Protein AF-A0A1X9MIL7-F1 (afdb_monomer_lite)

Radius of gyration: 14.28 Å; chains: 1; bounding box: 32×31×47 Å

pLDDT: mean 91.76, std 7.42, range [65.75, 98.38]

Foldseek 3Di:
DQAVLLVLLVVLLCVLCVLVCCVVVVVDNCRVCVQCVVHLCSSLVSLVSSLVSLCSHDDDPSSVVSNVSSVVSNVVSVVVV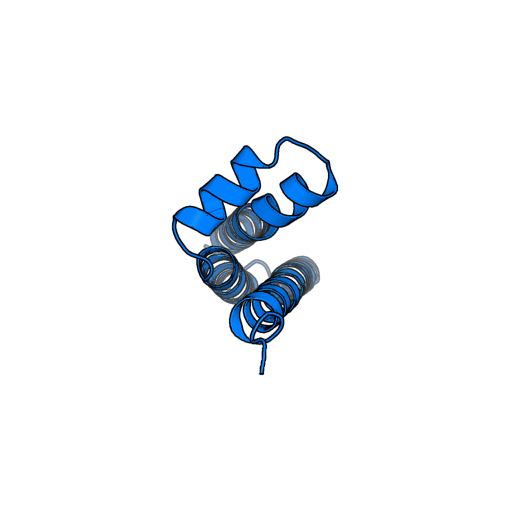CCVVPVPPDD

Structure (mmCIF, N/CA/C/O backbone):
data_AF-A0A1X9MIL7-F1
#
_entry.id   AF-A0A1X9MIL7-F1
#
loop_
_atom_site.group_PDB
_atom_site.id
_atom_site.type_symbol
_atom_site.label_atom_id
_atom_site.label_alt_id
_atom_site.label_comp_id
_atom_site.label_asym_id
_atom_site.label_entity_id
_atom_site.label_seq_id
_atom_site.pdbx_PDB_ins_code
_atom_site.Cartn_x
_atom_site.Cartn_y
_atom_site.Cartn_z
_atom_site.occupancy
_atom_site.B_iso_or_equiv
_atom_site.auth_seq_id
_atom_site.auth_comp_id
_atom_site.auth_asym_id
_atom_site.auth_atom_id
_atom_site.pdbx_PDB_model_num
ATOM 1 N N . MET A 1 1 ? -3.422 3.334 21.916 1.00 80.69 1 MET A N 1
ATOM 2 C CA . MET A 1 1 ? -3.238 2.156 21.034 1.00 80.69 1 MET A CA 1
ATOM 3 C C . MET A 1 1 ? -3.964 2.277 19.696 1.00 80.69 1 ME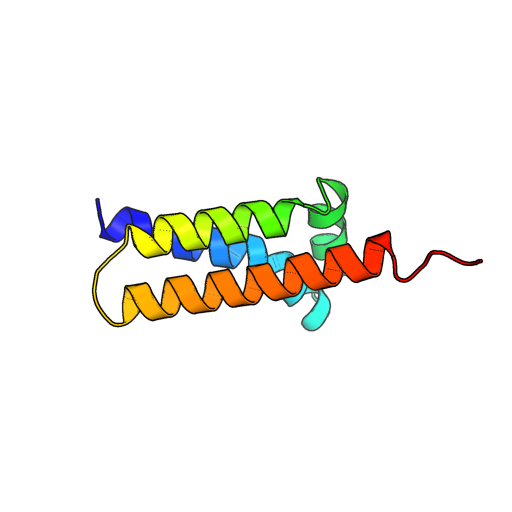T A C 1
ATOM 5 O O . MET A 1 1 ? -3.284 2.416 18.695 1.00 80.69 1 MET A O 1
ATOM 9 N N . ARG A 1 2 ? -5.306 2.330 19.629 1.00 89.81 2 ARG A N 1
ATOM 10 C CA . ARG A 1 2 ? -6.034 2.357 18.332 1.00 89.81 2 ARG A CA 1
ATOM 11 C C . ARG A 1 2 ? -5.634 3.488 17.374 1.00 89.81 2 ARG A C 1
ATOM 13 O O . ARG A 1 2 ? -5.508 3.249 16.182 1.00 89.81 2 ARG A O 1
ATOM 20 N N . LYS A 1 3 ? -5.393 4.698 17.896 1.00 93.69 3 LYS A N 1
ATOM 21 C CA . LYS A 1 3 ? -4.900 5.831 17.089 1.00 93.69 3 LYS A CA 1
ATOM 22 C C . LYS A 1 3 ? -3.538 5.531 16.457 1.00 93.69 3 LYS A C 1
ATOM 24 O O . LYS A 1 3 ? -3.358 5.786 15.277 1.00 93.69 3 LYS A O 1
ATOM 29 N N . VAL A 1 4 ? -2.627 4.926 17.223 1.00 96.44 4 VAL A N 1
ATOM 30 C CA . VAL A 1 4 ? -1.293 4.527 16.746 1.00 96.44 4 VAL A CA 1
ATOM 31 C C . VAL A 1 4 ? -1.413 3.531 15.598 1.00 96.44 4 VAL A C 1
ATOM 33 O O . VAL A 1 4 ? -0.787 3.744 14.573 1.00 96.44 4 VAL A O 1
ATOM 36 N N . TYR A 1 5 ? -2.273 2.512 15.706 1.00 95.75 5 TYR A N 1
ATOM 37 C CA . TYR A 1 5 ? -2.498 1.569 14.602 1.00 95.75 5 TYR A CA 1
ATOM 38 C C . TYR A 1 5 ? -3.088 2.234 13.355 1.00 95.75 5 TYR A C 1
ATOM 40 O O . TYR A 1 5 ? -2.673 1.913 12.248 1.00 95.75 5 TYR A O 1
ATOM 48 N N . SER A 1 6 ? -3.990 3.208 13.505 1.00 95.81 6 SER A N 1
ATOM 49 C CA . SER A 1 6 ? -4.463 3.993 12.358 1.00 95.81 6 SER A CA 1
ATOM 50 C C . SER A 1 6 ? -3.354 4.828 11.715 1.00 95.81 6 SER A C 1
ATOM 52 O O . SER A 1 6 ? -3.257 4.837 10.492 1.00 95.81 6 SER A O 1
ATOM 54 N N . TYR A 1 7 ? -2.496 5.484 12.505 1.00 97.56 7 TYR A N 1
ATOM 55 C CA . TYR A 1 7 ? -1.342 6.212 11.965 1.00 97.56 7 TYR A CA 1
ATOM 56 C C . TYR A 1 7 ? -0.349 5.276 11.280 1.00 97.56 7 TYR A C 1
ATOM 58 O O . TYR A 1 7 ? 0.160 5.599 10.214 1.00 97.56 7 TYR A O 1
ATOM 66 N N . LEU A 1 8 ? -0.119 4.096 11.851 1.00 97.31 8 LEU A N 1
ATOM 67 C CA . LEU A 1 8 ? 0.777 3.101 11.283 1.00 97.31 8 LEU A CA 1
ATOM 68 C C . LEU A 1 8 ? 0.220 2.532 9.970 1.00 97.31 8 LEU A C 1
ATOM 70 O O . LEU A 1 8 ? 0.951 2.405 8.998 1.00 97.31 8 LEU A O 1
ATOM 74 N N . SER A 1 9 ? -1.088 2.276 9.908 1.00 97.56 9 SER A N 1
ATOM 75 C CA . SER A 1 9 ? -1.793 1.886 8.682 1.00 97.56 9 SER A CA 1
ATOM 76 C C . SER A 1 9 ? -1.689 2.950 7.586 1.00 97.56 9 SER A C 1
ATOM 78 O O . SER A 1 9 ? -1.450 2.614 6.429 1.00 97.56 9 SER A O 1
ATOM 80 N N . ALA A 1 10 ? -1.815 4.230 7.948 1.00 97.75 10 ALA A N 1
ATOM 81 C CA . ALA A 1 10 ? -1.633 5.338 7.016 1.00 97.75 10 ALA A CA 1
ATOM 82 C C . ALA A 1 10 ? -0.174 5.463 6.543 1.00 97.75 10 ALA A C 1
ATOM 84 O O . ALA A 1 10 ? 0.068 5.672 5.359 1.00 97.75 10 ALA A O 1
ATOM 85 N N . LEU A 1 11 ? 0.801 5.290 7.442 1.00 98.12 11 LEU A N 1
ATOM 86 C CA . LEU A 1 11 ? 2.221 5.290 7.087 1.00 98.12 11 LEU A CA 1
ATOM 87 C C . LEU A 1 11 ? 2.544 4.162 6.101 1.00 98.12 11 LEU A C 1
ATOM 89 O O . LEU A 1 11 ? 3.177 4.405 5.078 1.00 98.12 11 LEU A O 1
ATOM 93 N N . PHE A 1 12 ? 2.078 2.944 6.378 1.00 98.12 12 PHE A N 1
ATOM 94 C CA . PHE A 1 12 ? 2.279 1.807 5.485 1.00 98.12 12 PHE A CA 1
ATOM 95 C C . PHE A 1 12 ? 1.578 1.978 4.138 1.00 98.12 12 PHE A C 1
ATOM 97 O O . PHE A 1 12 ? 2.152 1.598 3.122 1.00 98.12 12 PHE A O 1
ATOM 104 N N . PHE A 1 13 ? 0.405 2.617 4.108 1.00 98.00 13 PHE A N 1
ATOM 105 C CA . PHE A 1 13 ? -0.231 3.015 2.856 1.00 98.00 13 PHE A CA 1
ATOM 106 C C . PHE A 1 13 ? 0.672 3.948 2.044 1.00 98.00 13 PHE A C 1
ATOM 108 O O . PHE A 1 13 ? 0.908 3.679 0.871 1.00 98.00 13 PHE A O 1
ATOM 115 N N . VAL A 1 14 ? 1.217 5.004 2.660 1.00 96.56 14 VAL A N 1
ATOM 116 C CA . VAL A 1 14 ? 2.116 5.944 1.970 1.00 96.56 14 VAL A CA 1
ATOM 117 C C . VAL A 1 14 ? 3.345 5.216 1.436 1.00 96.56 14 VAL A C 1
ATOM 119 O O . VAL A 1 14 ? 3.673 5.379 0.269 1.00 96.56 14 VAL A O 1
ATOM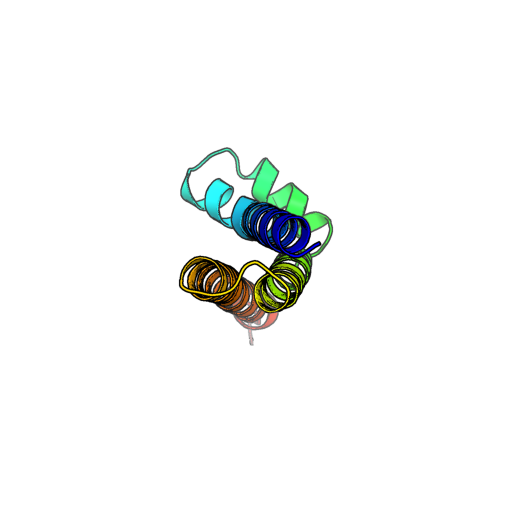 122 N N . LEU A 1 15 ? 3.989 4.369 2.244 1.00 95.44 15 LEU A N 1
ATOM 123 C CA . LEU A 1 15 ? 5.166 3.606 1.817 1.00 95.44 15 LEU A CA 1
ATOM 124 C C . LEU A 1 15 ? 4.859 2.629 0.673 1.00 95.44 15 LEU A C 1
ATOM 126 O O . LEU A 1 15 ? 5.675 2.479 -0.233 1.00 95.44 15 LEU A O 1
ATOM 130 N N . ALA A 1 16 ? 3.693 1.981 0.696 1.00 96.19 16 ALA A N 1
ATOM 131 C CA . ALA A 1 16 ? 3.266 1.075 -0.365 1.00 96.19 16 ALA A CA 1
ATOM 132 C C . ALA A 1 16 ? 2.876 1.823 -1.651 1.00 96.19 16 ALA A C 1
ATOM 134 O O . ALA A 1 16 ? 3.154 1.346 -2.747 1.00 96.19 16 ALA A O 1
ATOM 135 N N . ALA A 1 17 ? 2.238 2.990 -1.527 1.00 95.06 17 ALA A N 1
ATOM 136 C CA . ALA A 1 17 ? 1.751 3.784 -2.652 1.00 95.06 17 ALA A CA 1
ATOM 137 C C . ALA A 1 17 ? 2.850 4.627 -3.317 1.00 95.06 17 ALA A C 1
ATOM 139 O O . ALA A 1 17 ? 2.770 4.880 -4.517 1.00 95.06 17 ALA A O 1
ATOM 140 N N . LEU A 1 18 ? 3.874 5.039 -2.560 1.00 92.75 18 LEU A N 1
ATOM 141 C CA . LEU A 1 18 ? 4.966 5.910 -3.006 1.00 92.75 18 LEU A CA 1
ATOM 142 C C . LEU A 1 18 ? 5.572 5.522 -4.367 1.00 92.75 18 LEU A C 1
ATOM 144 O O . LEU A 1 18 ? 5.626 6.401 -5.224 1.00 92.75 18 LEU A O 1
ATOM 148 N N . PRO A 1 19 ? 6.009 4.268 -4.621 1.00 91.06 19 PRO A N 1
ATOM 149 C CA . PRO A 1 19 ? 6.601 3.913 -5.912 1.00 91.06 19 PRO A CA 1
ATOM 150 C C . PRO A 1 19 ? 5.625 4.116 -7.077 1.00 91.06 19 PRO A C 1
ATOM 152 O O . PRO A 1 19 ? 6.026 4.603 -8.129 1.00 91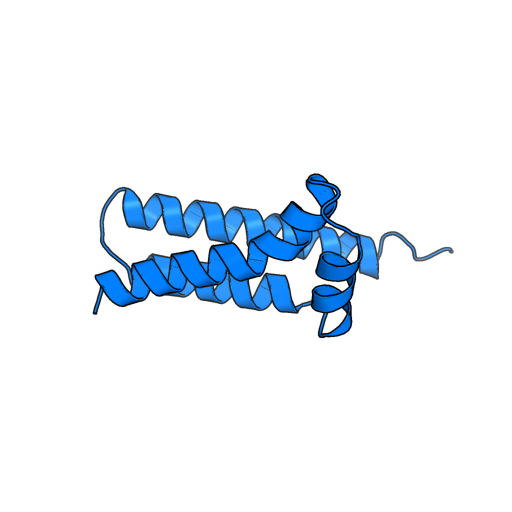.06 19 PRO A O 1
ATOM 155 N N . PHE A 1 20 ? 4.340 3.805 -6.888 1.00 90.25 20 PHE A N 1
ATOM 156 C CA . PHE A 1 20 ? 3.322 3.979 -7.926 1.00 90.25 20 PHE A CA 1
ATOM 157 C C . PHE A 1 20 ? 2.980 5.451 -8.148 1.00 90.25 20 PHE A C 1
ATOM 159 O O . PHE A 1 20 ? 2.820 5.876 -9.286 1.00 90.25 20 PHE A O 1
ATOM 166 N N . MET A 1 21 ? 2.900 6.242 -7.075 1.00 90.31 21 MET A N 1
ATOM 167 C CA . MET A 1 21 ? 2.686 7.686 -7.177 1.00 90.31 21 MET A CA 1
ATOM 168 C C . MET A 1 21 ? 3.862 8.371 -7.868 1.00 90.31 21 MET A C 1
ATOM 170 O O . MET A 1 21 ? 3.643 9.224 -8.719 1.00 90.31 21 MET A O 1
ATOM 174 N N . ALA A 1 22 ? 5.094 7.976 -7.540 1.00 87.75 22 ALA A N 1
ATOM 175 C CA . ALA A 1 22 ? 6.288 8.516 -8.172 1.00 87.75 22 ALA A CA 1
ATOM 176 C C . ALA A 1 22 ? 6.340 8.192 -9.670 1.00 87.75 22 ALA A C 1
ATOM 178 O O . ALA A 1 22 ? 6.652 9.078 -10.460 1.00 87.75 22 ALA A O 1
ATOM 179 N N . ALA A 1 23 ? 5.974 6.962 -10.047 1.00 85.06 23 ALA A N 1
ATOM 180 C CA . ALA A 1 23 ? 5.874 6.555 -11.446 1.00 85.06 23 ALA A CA 1
ATOM 181 C C . ALA A 1 23 ? 4.762 7.304 -12.202 1.00 85.06 23 ALA A C 1
ATOM 183 O O . ALA A 1 23 ? 4.936 7.641 -13.363 1.00 85.06 23 ALA A O 1
ATOM 184 N N . LEU A 1 24 ? 3.618 7.579 -11.562 1.00 86.12 24 LEU A N 1
ATOM 185 C CA . LEU A 1 24 ? 2.488 8.253 -12.213 1.00 86.12 24 LEU A CA 1
ATOM 186 C C . LEU A 1 24 ? 2.676 9.773 -12.335 1.00 86.12 24 LEU A C 1
ATOM 188 O O . LEU A 1 24 ? 2.120 10.394 -13.234 1.00 86.12 24 LEU A O 1
ATOM 192 N N . ALA A 1 25 ? 3.390 10.378 -11.388 1.00 84.88 25 ALA A N 1
ATOM 193 C CA . ALA A 1 25 ? 3.579 11.822 -11.311 1.00 84.88 25 ALA A CA 1
ATOM 194 C C . ALA A 1 25 ? 4.878 12.305 -11.982 1.00 84.88 25 ALA A C 1
ATOM 196 O O . ALA A 1 25 ? 5.223 13.478 -11.840 1.00 84.88 25 ALA A O 1
ATOM 197 N N . ASP A 1 26 ? 5.606 11.414 -12.666 1.00 78.94 26 ASP A N 1
ATOM 198 C CA . ASP A 1 26 ? 6.912 11.676 -13.284 1.00 78.94 26 ASP A CA 1
ATOM 199 C C . ASP A 1 26 ? 7.935 12.288 -12.305 1.00 78.94 26 ASP A C 1
ATOM 201 O O . ASP A 1 26 ? 8.800 13.084 -12.674 1.00 78.94 26 ASP A O 1
ATOM 205 N N . TRP A 1 27 ? 7.876 11.910 -11.020 1.00 73.69 27 TRP A N 1
ATOM 206 C CA . TRP A 1 27 ? 8.742 12.443 -9.951 1.00 73.69 27 TRP A CA 1
ATOM 207 C C . TRP A 1 27 ? 10.178 11.895 -9.988 1.00 73.69 27 TRP A C 1
ATOM 209 O O . TRP A 1 27 ? 10.871 11.917 -8.972 1.00 73.69 27 TRP A O 1
ATOM 219 N N . SER A 1 28 ? 10.639 11.471 -11.168 1.00 68.50 28 SER A N 1
ATOM 220 C CA . SER A 1 28 ? 11.813 10.639 -11.444 1.00 68.50 28 SER A CA 1
ATOM 221 C C . SER A 1 28 ? 11.585 9.145 -11.207 1.00 68.50 28 SER A C 1
ATOM 223 O O . SER A 1 28 ? 11.222 8.709 -10.109 1.00 68.50 28 SER A O 1
ATOM 225 N N . ASP A 1 29 ? 11.944 8.348 -12.219 1.00 78.12 29 ASP A N 1
ATOM 226 C CA . ASP A 1 29 ? 12.035 6.884 -12.150 1.00 78.12 29 ASP A CA 1
ATOM 227 C C . ASP A 1 29 ? 12.922 6.407 -10.994 1.00 78.12 29 ASP A C 1
ATOM 229 O O . ASP A 1 29 ? 12.794 5.274 -10.541 1.00 78.12 29 ASP A O 1
ATOM 233 N N . ALA A 1 30 ? 13.801 7.267 -10.468 1.00 83.94 30 ALA A N 1
ATOM 234 C CA . ALA A 1 30 ? 14.699 6.940 -9.371 1.00 83.94 30 ALA A CA 1
ATOM 235 C C . ALA A 1 30 ? 13.965 6.454 -8.113 1.00 83.94 30 ALA A C 1
ATOM 237 O O . ALA A 1 30 ? 14.449 5.528 -7.469 1.00 83.94 30 ALA A O 1
ATOM 238 N N . ILE A 1 31 ? 12.807 7.025 -7.754 1.00 83.44 31 ILE A N 1
ATOM 239 C CA . ILE A 1 31 ? 12.067 6.607 -6.547 1.00 83.44 31 ILE A CA 1
ATOM 240 C C . ILE A 1 31 ? 11.438 5.229 -6.761 1.00 83.44 31 ILE A C 1
ATOM 242 O O . ILE A 1 31 ? 11.549 4.353 -5.900 1.00 83.44 31 ILE A O 1
AT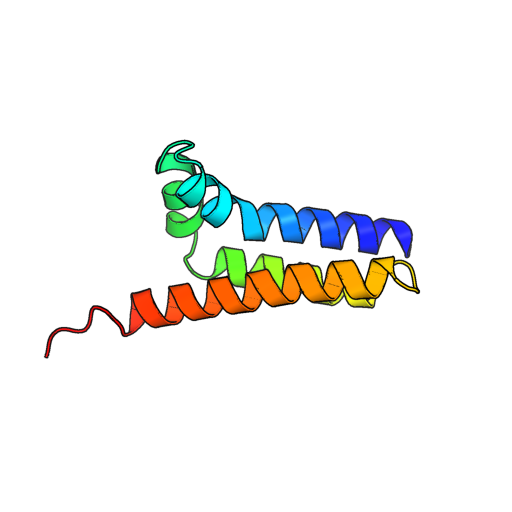OM 246 N N . PHE A 1 32 ? 10.807 5.024 -7.918 1.00 82.56 32 PHE A N 1
ATOM 247 C CA . PHE A 1 32 ? 10.236 3.734 -8.289 1.00 82.56 32 PHE A CA 1
ATOM 248 C C . PHE A 1 32 ? 11.326 2.654 -8.347 1.00 82.56 32 PHE A C 1
ATOM 250 O O . PHE A 1 32 ? 11.230 1.638 -7.658 1.00 82.56 32 PHE A O 1
ATOM 257 N N . LEU A 1 33 ? 12.409 2.912 -9.086 1.00 84.00 33 LEU A N 1
ATOM 258 C CA . LEU A 1 33 ? 13.545 2.003 -9.219 1.00 84.00 33 LEU A CA 1
ATOM 259 C C . LEU A 1 33 ? 14.210 1.727 -7.873 1.00 84.00 33 LEU A C 1
ATOM 261 O O . LEU A 1 33 ? 14.548 0.582 -7.602 1.00 84.00 33 LEU A O 1
ATOM 265 N N . PHE A 1 34 ? 14.381 2.727 -7.008 1.00 88.12 34 PHE A N 1
ATOM 266 C CA . PHE A 1 34 ? 14.967 2.527 -5.684 1.00 88.12 34 PHE A CA 1
ATOM 267 C C . PHE A 1 34 ? 14.164 1.517 -4.858 1.00 88.12 34 PHE A C 1
ATOM 269 O O . PHE A 1 34 ? 14.731 0.560 -4.334 1.00 88.12 34 PHE A O 1
ATOM 276 N N . VAL A 1 35 ? 12.841 1.687 -4.780 1.00 85.69 35 VAL A N 1
ATOM 277 C CA . VAL A 1 35 ? 11.972 0.792 -4.003 1.00 85.69 35 VAL A CA 1
ATOM 278 C C . VAL A 1 35 ? 11.952 -0.617 -4.599 1.00 85.69 35 VAL A C 1
ATOM 280 O O . VAL A 1 35 ? 12.097 -1.599 -3.869 1.00 85.69 35 VAL A O 1
ATOM 283 N N . ILE A 1 36 ? 11.808 -0.729 -5.921 1.00 85.12 36 ILE A N 1
ATOM 284 C CA . ILE A 1 36 ? 11.703 -2.023 -6.605 1.00 85.12 36 ILE A CA 1
ATOM 285 C C . ILE A 1 36 ? 13.042 -2.778 -6.614 1.00 85.12 36 ILE A C 1
ATOM 287 O O . ILE A 1 36 ? 13.037 -4.003 -6.496 1.00 85.12 36 ILE A O 1
ATOM 291 N N . ASN A 1 37 ? 14.181 -2.074 -6.657 1.00 89.19 37 ASN A N 1
ATOM 292 C CA . ASN A 1 37 ? 15.512 -2.683 -6.538 1.00 89.19 37 ASN A CA 1
ATOM 293 C C . ASN A 1 37 ? 15.784 -3.269 -5.146 1.00 89.19 37 ASN A C 1
ATOM 295 O O . ASN A 1 37 ? 16.555 -4.218 -5.041 1.00 89.19 37 ASN A O 1
ATOM 299 N N . ILE A 1 38 ? 15.163 -2.742 -4.081 1.00 90.62 38 ILE A N 1
ATOM 300 C CA . ILE A 1 38 ? 15.232 -3.383 -2.757 1.00 90.62 38 ILE A CA 1
ATOM 301 C C . ILE A 1 38 ? 14.489 -4.720 -2.806 1.00 90.62 38 ILE A C 1
ATOM 303 O O . ILE A 1 38 ? 15.030 -5.753 -2.417 1.00 90.62 38 ILE A O 1
ATOM 307 N N . SER A 1 39 ? 13.232 -4.697 -3.252 1.00 91.31 39 SER A N 1
ATOM 308 C CA . SER A 1 39 ? 12.453 -5.896 -3.547 1.00 91.31 39 SER A CA 1
ATOM 309 C C . SER A 1 39 ? 11.157 -5.529 -4.258 1.00 91.31 39 SER A C 1
ATOM 311 O O . SER A 1 39 ? 10.391 -4.685 -3.788 1.00 91.31 39 SER A O 1
ATOM 313 N N . LEU A 1 40 ? 10.840 -6.271 -5.318 1.00 90.31 40 LEU A N 1
ATOM 314 C CA . LEU A 1 40 ? 9.548 -6.203 -6.003 1.00 90.31 40 LEU A CA 1
ATOM 315 C C . LEU A 1 40 ? 8.361 -6.492 -5.055 1.00 90.31 40 LEU A C 1
ATOM 317 O O . LEU A 1 40 ? 7.254 -6.007 -5.274 1.00 90.31 40 LEU A O 1
ATOM 321 N N . TYR A 1 41 ? 8.583 -7.247 -3.974 1.00 94.62 41 TYR A N 1
ATOM 322 C CA . TYR A 1 41 ? 7.554 -7.610 -2.992 1.00 94.62 41 TYR A CA 1
ATOM 323 C C . TYR A 1 41 ? 7.392 -6.584 -1.859 1.00 94.62 41 TYR A C 1
ATOM 325 O O . TYR A 1 41 ? 6.500 -6.729 -1.021 1.00 94.62 41 TYR A O 1
ATOM 333 N N . LEU A 1 42 ? 8.236 -5.550 -1.800 1.00 95.00 42 LEU A N 1
ATOM 334 C CA . LEU A 1 42 ? 8.219 -4.579 -0.705 1.00 95.00 42 LEU A CA 1
ATOM 335 C C . LEU A 1 42 ? 6.898 -3.782 -0.624 1.00 95.00 42 LEU A C 1
ATOM 337 O O . LEU A 1 42 ? 6.338 -3.696 0.474 1.00 95.00 42 LEU A O 1
ATOM 341 N N . PRO A 1 43 ? 6.322 -3.284 -1.742 1.00 95.06 43 PRO A N 1
ATOM 342 C CA . PRO A 1 43 ? 5.019 -2.615 -1.713 1.00 95.06 43 PRO A CA 1
ATOM 343 C C . PRO A 1 43 ? 3.889 -3.534 -1.227 1.00 95.06 43 PRO A C 1
ATOM 345 O O . PRO A 1 43 ? 3.012 -3.094 -0.485 1.00 95.06 43 PRO A O 1
ATOM 348 N N . VAL A 1 44 ? 3.945 -4.831 -1.563 1.00 96.81 44 VAL A N 1
ATOM 349 C CA . VAL A 1 44 ? 2.986 -5.845 -1.085 1.00 96.81 44 VAL A CA 1
ATOM 350 C C . VAL A 1 44 ? 3.070 -6.007 0.427 1.00 96.81 44 VAL A C 1
ATOM 352 O O . VAL A 1 44 ? 2.039 -5.997 1.099 1.00 96.81 44 VAL A O 1
ATOM 355 N N . LEU A 1 45 ? 4.282 -6.133 0.975 1.00 97.38 45 LEU A N 1
ATOM 356 C CA . LEU A 1 45 ? 4.482 -6.274 2.416 1.00 97.38 45 LEU A CA 1
ATOM 357 C C . LEU A 1 45 ? 3.935 -5.058 3.171 1.00 97.38 45 LEU A C 1
ATOM 359 O O . LEU A 1 45 ? 3.209 -5.218 4.153 1.00 97.38 45 LEU A O 1
ATOM 363 N N . PHE A 1 46 ? 4.240 -3.847 2.700 1.00 97.69 46 PHE A N 1
ATOM 364 C CA . PHE A 1 46 ? 3.720 -2.625 3.307 1.00 97.69 46 PHE A CA 1
ATOM 365 C C . PHE A 1 46 ? 2.199 -2.534 3.198 1.00 97.69 46 PHE A C 1
ATOM 367 O O . PHE A 1 46 ? 1.548 -2.279 4.207 1.00 97.69 46 PHE A O 1
ATOM 374 N N . ALA A 1 47 ? 1.609 -2.833 2.040 1.00 97.69 47 ALA A N 1
ATOM 375 C CA . ALA A 1 47 ? 0.158 -2.818 1.885 1.00 97.69 47 ALA A CA 1
ATOM 376 C C . ALA A 1 47 ? -0.534 -3.851 2.799 1.00 97.69 47 ALA A C 1
ATOM 378 O O . ALA A 1 47 ? -1.529 -3.529 3.449 1.00 97.69 47 ALA A O 1
ATOM 379 N N . LEU A 1 48 ? 0.021 -5.063 2.935 1.00 98.19 48 LEU A N 1
ATOM 380 C CA . LEU A 1 48 ? -0.476 -6.089 3.864 1.00 98.19 48 LEU A CA 1
ATOM 381 C C . LEU A 1 48 ? -0.429 -5.615 5.319 1.00 98.19 48 LEU A C 1
ATOM 383 O O . LEU A 1 48 ? -1.431 -5.711 6.032 1.00 98.19 48 LEU A O 1
ATOM 387 N N . LEU A 1 49 ? 0.706 -5.068 5.764 1.00 98.19 49 LEU A N 1
ATOM 388 C CA . LEU A 1 49 ? 0.830 -4.498 7.107 1.00 98.19 49 LEU A CA 1
ATOM 389 C C . LEU A 1 49 ? -0.158 -3.346 7.308 1.00 98.19 49 LEU A C 1
ATOM 391 O O . LEU A 1 49 ? -0.810 -3.262 8.349 1.00 98.19 49 LEU A O 1
ATOM 395 N N . GLY A 1 50 ? -0.335 -2.498 6.297 1.00 97.94 50 GLY A N 1
ATOM 396 C CA . GLY A 1 50 ? -1.301 -1.412 6.307 1.00 97.94 50 GLY A CA 1
ATOM 397 C C . GLY A 1 50 ? -2.742 -1.894 6.481 1.00 97.94 50 GLY A C 1
ATOM 398 O O . GLY A 1 50 ? -3.471 -1.329 7.302 1.00 97.94 50 GLY A O 1
ATOM 399 N N . VAL A 1 51 ? -3.136 -2.982 5.809 1.00 97.94 51 VAL A N 1
ATOM 400 C CA . VAL A 1 51 ? -4.433 -3.651 6.018 1.00 97.94 51 VAL A CA 1
ATOM 401 C C . VAL A 1 51 ? -4.550 -4.170 7.456 1.00 97.94 51 VAL A C 1
ATOM 403 O O . VAL A 1 51 ? -5.534 -3.866 8.135 1.00 97.94 51 VAL A O 1
ATOM 406 N N . VAL A 1 52 ? -3.546 -4.901 7.956 1.00 97.94 52 VAL A N 1
ATOM 407 C CA . VAL A 1 52 ? -3.543 -5.471 9.318 1.00 97.94 52 VAL A CA 1
ATOM 408 C C . VAL A 1 52 ? -3.690 -4.376 10.378 1.00 97.94 52 VAL A C 1
ATOM 410 O O . VAL A 1 52 ? -4.568 -4.453 11.241 1.00 97.94 52 VAL A O 1
ATOM 413 N N . PHE A 1 53 ? -2.896 -3.308 10.295 1.00 97.00 53 PHE A N 1
ATOM 414 C CA . PHE A 1 53 ? -3.004 -2.184 11.224 1.00 97.00 53 PHE A CA 1
ATOM 415 C C . PHE A 1 53 ? -4.305 -1.395 11.042 1.00 97.00 53 PHE A C 1
ATOM 417 O O . PHE A 1 53 ? -4.867 -0.916 12.028 1.00 97.00 53 PHE A O 1
ATOM 424 N N . GLY A 1 54 ? -4.844 -1.333 9.821 1.00 95.81 54 GLY A N 1
ATOM 425 C CA . GLY A 1 54 ? -6.168 -0.778 9.540 1.00 95.81 54 GLY A CA 1
ATOM 426 C C . GLY A 1 54 ? -7.263 -1.526 10.304 1.00 95.81 54 GLY A C 1
ATOM 427 O O . GLY A 1 54 ? -8.096 -0.904 10.968 1.00 95.81 54 GLY A O 1
ATOM 428 N N . PHE A 1 55 ? -7.210 -2.864 10.325 1.00 95.62 55 PHE A N 1
ATOM 429 C CA . PHE A 1 55 ? -8.129 -3.691 11.112 1.00 95.62 55 PHE A CA 1
ATOM 430 C C . PHE A 1 55 ? -8.026 -3.457 12.624 1.00 95.62 55 PHE A C 1
ATOM 432 O O . PHE A 1 55 ? -9.054 -3.551 13.299 1.00 95.62 55 PHE A O 1
ATOM 439 N N . LEU A 1 56 ? -6.841 -3.136 13.148 1.00 94.94 56 LEU A N 1
ATOM 440 C CA . LEU A 1 56 ? -6.596 -2.864 14.573 1.00 94.94 56 LEU A CA 1
ATOM 441 C C . LEU A 1 56 ? -6.833 -1.390 14.972 1.00 94.94 56 LEU A C 1
ATOM 443 O O . LEU A 1 56 ? -6.816 -1.049 16.161 1.00 94.94 56 LEU A O 1
ATOM 447 N N . GLY A 1 57 ? -7.054 -0.516 13.988 1.00 92.31 57 GLY A N 1
ATOM 448 C CA . GLY A 1 57 ? -7.173 0.931 14.137 1.00 92.31 57 GLY A CA 1
ATOM 449 C C . GLY A 1 57 ? -8.472 1.445 14.768 1.00 92.31 57 GLY A C 1
ATOM 450 O O . GLY A 1 57 ? -9.256 0.735 15.406 1.00 92.31 57 GLY A O 1
ATOM 451 N N . ILE A 1 58 ? -8.692 2.751 14.616 1.00 93.56 58 ILE A N 1
ATOM 452 C CA . ILE A 1 58 ? -9.888 3.468 15.074 1.00 93.56 58 ILE A CA 1
ATOM 453 C C . ILE A 1 58 ? -11.130 2.921 14.359 1.00 93.56 58 ILE A C 1
ATOM 455 O O . ILE A 1 58 ? -11.183 2.910 13.137 1.00 93.56 58 ILE A O 1
ATOM 459 N N . LYS A 1 59 ? -12.154 2.506 15.116 1.00 91.31 59 LYS A N 1
ATOM 460 C CA . LYS A 1 59 ? -13.417 1.973 14.572 1.00 91.31 59 LYS A CA 1
ATOM 461 C C . LYS A 1 59 ? -14.196 3.015 13.747 1.00 91.31 59 LYS A C 1
ATOM 463 O O . LYS A 1 59 ? -13.993 4.215 13.893 1.00 91.31 59 LYS A O 1
ATOM 468 N N . GLY A 1 60 ? -15.147 2.533 12.946 1.00 93.19 60 GLY A N 1
ATOM 469 C CA . GLY A 1 60 ? -16.020 3.360 12.109 1.00 93.19 60 GLY A CA 1
ATOM 470 C C . GLY A 1 60 ? -15.444 3.585 10.714 1.00 93.19 60 GLY A C 1
ATOM 471 O O . GLY A 1 60 ? -14.657 2.773 10.223 1.00 93.19 60 GLY A O 1
ATOM 472 N N . ASN A 1 61 ? -15.826 4.698 10.093 1.00 94.62 61 ASN A N 1
ATOM 473 C CA . ASN A 1 61 ? -15.511 4.988 8.691 1.00 94.62 61 ASN A CA 1
ATOM 474 C C . ASN A 1 61 ? -14.002 5.071 8.424 1.00 94.62 61 ASN A C 1
ATOM 476 O O . ASN A 1 61 ? -13.546 4.622 7.378 1.00 94.62 61 ASN A O 1
ATOM 480 N N . VAL A 1 62 ? -13.217 5.563 9.390 1.00 93.44 62 VAL A N 1
ATOM 481 C CA . VAL A 1 62 ? -11.752 5.662 9.262 1.00 93.44 62 VAL A CA 1
ATOM 482 C C . VAL A 1 62 ? -11.108 4.284 9.083 1.00 93.44 62 VAL A C 1
ATOM 484 O O . VAL A 1 62 ? -10.259 4.123 8.212 1.00 93.44 62 VAL A O 1
ATOM 487 N N . ARG A 1 63 ? -11.533 3.268 9.848 1.00 95.56 63 ARG A N 1
ATOM 488 C CA . ARG A 1 63 ? -11.045 1.887 9.683 1.00 95.56 63 ARG A CA 1
ATOM 489 C C . ARG A 1 63 ? -11.369 1.339 8.306 1.00 95.56 63 ARG A C 1
ATOM 491 O O . ARG A 1 63 ? -10.494 0.761 7.676 1.00 95.56 63 ARG A O 1
ATOM 498 N N . ILE A 1 64 ? -12.609 1.516 7.856 1.00 97.00 64 ILE A N 1
ATOM 499 C CA . ILE A 1 64 ? -13.043 1.009 6.550 1.00 97.00 64 ILE A CA 1
ATOM 500 C C . ILE A 1 64 ? -12.228 1.680 5.442 1.00 97.00 64 ILE A C 1
ATOM 502 O O . ILE A 1 64 ? -11.672 0.982 4.604 1.00 97.00 64 ILE A O 1
ATOM 506 N N . GLY A 1 65 ? -12.072 3.006 5.494 1.00 97.56 65 GLY A N 1
ATOM 507 C CA . GLY A 1 65 ? -11.256 3.751 4.536 1.00 97.56 65 GLY A CA 1
ATOM 508 C C . GLY A 1 65 ? -9.808 3.267 4.500 1.00 97.56 65 GLY A C 1
ATOM 509 O O . GLY A 1 65 ? -9.315 2.927 3.432 1.00 97.56 65 GLY A O 1
ATOM 510 N N . LEU A 1 66 ? -9.151 3.152 5.659 1.00 97.19 66 LEU A N 1
ATOM 511 C CA . LEU A 1 66 ? -7.764 2.679 5.754 1.00 97.19 66 LEU A CA 1
ATOM 512 C C . LEU A 1 66 ? -7.581 1.246 5.236 1.00 97.19 66 LEU A C 1
ATOM 514 O O . LEU A 1 66 ? -6.587 0.963 4.569 1.00 97.19 66 LEU A O 1
ATOM 518 N N . ILE A 1 67 ? -8.524 0.344 5.523 1.00 97.94 67 ILE A N 1
ATOM 519 C CA . ILE A 1 67 ? -8.485 -1.027 5.000 1.00 97.94 67 ILE A CA 1
ATOM 520 C C . ILE A 1 67 ? -8.642 -1.009 3.482 1.00 97.94 67 ILE A C 1
ATOM 522 O O . ILE A 1 67 ? -7.843 -1.635 2.795 1.00 97.94 67 ILE A O 1
ATOM 526 N N . LEU A 1 68 ? -9.633 -0.279 2.960 1.00 98.19 68 LEU A N 1
ATOM 527 C CA . LEU A 1 68 ? -9.912 -0.229 1.527 1.00 98.19 68 LEU A CA 1
ATOM 528 C C . LEU A 1 68 ? -8.739 0.350 0.738 1.00 98.19 68 LEU A C 1
ATOM 530 O O . LEU A 1 68 ? -8.326 -0.262 -0.238 1.00 98.19 68 LEU A O 1
ATOM 534 N N . ILE A 1 69 ? -8.155 1.473 1.166 1.00 97.81 69 ILE A N 1
ATOM 535 C CA . ILE A 1 69 ? -7.031 2.078 0.433 1.00 97.81 69 ILE A CA 1
ATOM 536 C C . ILE A 1 69 ? -5.790 1.179 0.442 1.00 97.81 69 ILE A C 1
ATOM 538 O O . ILE A 1 69 ? -5.144 1.027 -0.592 1.00 97.81 69 ILE A O 1
ATOM 542 N N . ASN A 1 70 ? -5.478 0.531 1.572 1.00 98.31 70 ASN A N 1
ATOM 543 C CA . ASN A 1 70 ? -4.353 -0.402 1.641 1.00 98.31 70 ASN A CA 1
ATOM 544 C C . ASN A 1 70 ? -4.621 -1.654 0.803 1.00 98.31 70 ASN A C 1
ATOM 546 O O . ASN A 1 70 ? -3.726 -2.135 0.114 1.00 98.31 70 ASN A O 1
ATOM 550 N N . PHE A 1 71 ? -5.855 -2.155 0.813 1.00 98.38 71 PHE A N 1
ATOM 551 C CA . PHE A 1 71 ? -6.253 -3.290 -0.008 1.00 98.38 71 PHE A CA 1
ATOM 552 C C . PHE A 1 71 ? -6.182 -2.965 -1.507 1.00 98.38 71 PHE A C 1
ATOM 554 O O . PHE A 1 71 ? -5.673 -3.769 -2.280 1.00 98.38 71 PHE A O 1
ATOM 561 N N . SER A 1 72 ? -6.591 -1.766 -1.925 1.00 98.06 72 SER A N 1
ATOM 562 C CA . SER A 1 72 ? -6.448 -1.323 -3.315 1.00 98.06 72 SER A CA 1
ATOM 563 C C . SER A 1 72 ? -4.983 -1.287 -3.756 1.00 98.06 72 SER A C 1
ATOM 565 O O . SER A 1 72 ? -4.651 -1.818 -4.814 1.00 98.06 72 SER A O 1
ATOM 567 N N . VAL A 1 73 ? -4.086 -0.727 -2.935 1.00 97.19 73 VAL A N 1
ATOM 568 C CA . VAL A 1 73 ? -2.641 -0.712 -3.238 1.00 97.19 73 VAL A CA 1
ATOM 569 C C . VAL A 1 73 ? -2.061 -2.124 -3.255 1.00 97.19 73 VAL A C 1
ATOM 571 O O . VAL A 1 73 ? -1.219 -2.427 -4.100 1.00 97.19 73 VAL A O 1
ATOM 574 N N . LEU A 1 74 ? -2.536 -3.014 -2.380 1.00 98.06 74 LEU A N 1
ATOM 575 C CA . LEU A 1 74 ? -2.162 -4.425 -2.396 1.00 98.06 74 LEU A CA 1
ATOM 576 C C . LEU A 1 74 ? -2.541 -5.085 -3.728 1.00 98.06 74 LEU A C 1
ATOM 578 O O . LEU A 1 74 ? -1.697 -5.736 -4.339 1.00 98.06 74 LEU A O 1
ATOM 582 N N . CYS A 1 75 ? -3.772 -4.884 -4.206 1.00 97.94 75 CYS A N 1
ATOM 583 C CA . CYS A 1 75 ? -4.224 -5.410 -5.494 1.00 97.94 75 CYS A CA 1
ATOM 584 C C . CYS A 1 75 ? -3.375 -4.884 -6.657 1.00 97.94 75 CYS A C 1
ATOM 586 O O . CYS A 1 75 ? -2.936 -5.675 -7.489 1.00 97.94 75 CYS A O 1
ATOM 588 N N . VAL A 1 76 ? -3.096 -3.576 -6.688 1.00 95.50 76 VAL A N 1
ATOM 589 C CA . VAL A 1 76 ? -2.219 -2.970 -7.704 1.00 95.50 76 VAL A CA 1
ATOM 590 C C . VAL A 1 76 ? -0.818 -3.580 -7.647 1.00 95.50 76 VAL A C 1
ATOM 592 O O . VAL A 1 76 ? -0.279 -3.979 -8.674 1.00 95.50 76 VAL A O 1
ATOM 595 N N . SER A 1 77 ? -0.247 -3.729 -6.451 1.00 94.94 77 SER A N 1
ATOM 596 C CA . SER A 1 77 ? 1.095 -4.297 -6.269 1.00 94.94 77 SER A CA 1
ATOM 597 C C . SER A 1 77 ? 1.175 -5.751 -6.741 1.00 94.94 77 SER A C 1
ATOM 599 O O . SER A 1 77 ? 2.117 -6.130 -7.431 1.00 94.94 77 SER A O 1
ATOM 601 N N . LEU A 1 78 ? 0.169 -6.565 -6.408 1.00 96.06 78 LEU A N 1
ATOM 602 C CA . LEU A 1 78 ? 0.078 -7.954 -6.864 1.00 96.06 78 LEU A CA 1
ATOM 603 C C . LEU A 1 78 ? -0.087 -8.042 -8.382 1.00 96.06 78 LEU A C 1
ATOM 605 O O . LEU A 1 78 ? 0.535 -8.895 -9.012 1.00 96.06 78 LEU A O 1
ATOM 609 N N . PHE A 1 79 ? -0.882 -7.148 -8.974 1.00 94.75 79 PHE A N 1
ATOM 610 C CA . PHE A 1 79 ? -1.033 -7.070 -10.422 1.00 94.75 79 PHE A CA 1
ATOM 611 C C . PHE A 1 79 ? 0.290 -6.709 -11.110 1.00 94.75 79 PHE A C 1
ATOM 613 O O . PHE A 1 79 ? 0.673 -7.362 -12.076 1.00 94.75 79 PHE A O 1
ATOM 620 N N . VAL A 1 80 ? 1.038 -5.739 -10.576 1.00 91.56 80 VAL A N 1
ATOM 621 C CA . VAL A 1 80 ? 2.364 -5.369 -11.097 1.00 91.56 80 VAL A CA 1
ATOM 622 C C . VAL A 1 80 ? 3.343 -6.539 -11.005 1.00 91.56 80 VAL A C 1
ATOM 624 O O . VAL A 1 80 ? 4.034 -6.817 -11.980 1.00 91.56 80 VAL A O 1
ATOM 627 N N . ILE A 1 81 ? 3.374 -7.271 -9.886 1.00 92.75 81 ILE A N 1
ATOM 628 C CA . ILE A 1 81 ? 4.205 -8.480 -9.757 1.00 92.75 81 ILE A CA 1
ATOM 629 C C . ILE A 1 81 ? 3.804 -9.530 -10.788 1.00 92.75 81 ILE A C 1
ATOM 631 O O . ILE A 1 81 ? 4.670 -10.120 -11.430 1.00 92.75 81 ILE A O 1
ATOM 635 N N . PHE A 1 82 ? 2.504 -9.764 -10.961 1.00 93.88 82 PHE A N 1
ATOM 636 C CA . PHE A 1 82 ? 2.005 -10.713 -11.947 1.00 93.88 82 PHE A CA 1
ATOM 637 C C . PHE A 1 82 ? 2.488 -10.349 -13.358 1.00 93.88 82 PHE A C 1
ATOM 639 O O . PHE A 1 82 ? 3.067 -11.190 -14.044 1.00 93.88 82 PHE A O 1
ATOM 646 N N . VAL A 1 83 ? 2.337 -9.087 -13.764 1.00 92.06 83 VAL A N 1
ATOM 647 C CA . VAL A 1 83 ? 2.820 -8.605 -15.066 1.00 92.06 83 VAL A CA 1
ATOM 648 C C . VAL A 1 83 ? 4.344 -8.711 -15.167 1.00 92.06 83 VAL A C 1
ATOM 650 O O . VAL A 1 83 ? 4.848 -9.195 -16.174 1.00 92.06 83 VAL A O 1
ATOM 653 N N . ALA A 1 84 ? 5.089 -8.340 -14.128 1.00 88.94 84 ALA A N 1
ATOM 654 C CA . ALA A 1 84 ? 6.549 -8.408 -14.136 1.00 88.94 84 ALA A CA 1
ATOM 655 C C . ALA A 1 84 ? 7.082 -9.849 -14.258 1.00 88.94 84 ALA A C 1
ATOM 657 O O . ALA A 1 84 ? 8.070 -10.084 -14.946 1.00 88.94 84 ALA A O 1
ATOM 658 N N . VAL A 1 85 ? 6.433 -10.822 -13.610 1.00 90.00 85 VAL A N 1
ATOM 659 C CA . VAL A 1 85 ? 6.889 -12.225 -13.568 1.00 90.00 85 VAL A CA 1
ATOM 660 C C . VAL A 1 85 ? 6.402 -13.045 -14.767 1.00 90.00 85 VAL A C 1
ATOM 662 O O . VAL A 1 85 ? 7.104 -13.960 -15.216 1.00 90.00 85 VAL A O 1
ATOM 665 N N . PHE A 1 86 ? 5.195 -12.766 -15.263 1.00 90.69 86 PHE A N 1
ATOM 666 C CA . PHE A 1 86 ? 4.539 -13.575 -16.295 1.00 90.69 86 PHE A CA 1
ATOM 667 C C . PHE A 1 86 ? 4.336 -12.840 -17.622 1.00 90.69 86 PHE A C 1
ATOM 669 O O . PHE A 1 86 ? 4.255 -13.497 -18.653 1.00 90.69 86 PHE A O 1
ATOM 676 N N . GLY A 1 87 ? 4.270 -11.508 -17.623 1.00 85.25 87 GLY A N 1
ATOM 677 C CA . GLY A 1 87 ? 3.951 -10.710 -18.811 1.00 85.25 87 GLY A CA 1
ATOM 678 C C . GLY A 1 87 ? 5.081 -10.605 -19.836 1.00 85.25 87 GLY A C 1
ATOM 679 O O . GLY A 1 87 ? 4.803 -10.365 -21.004 1.00 85.25 87 GLY A O 1
ATOM 680 N N . PHE A 1 88 ? 6.331 -10.822 -19.420 1.00 81.06 88 PHE A N 1
ATOM 681 C CA . PHE A 1 88 ? 7.517 -10.738 -20.287 1.00 81.06 88 PHE A CA 1
ATOM 682 C C . PHE A 1 88 ? 8.186 -12.093 -20.536 1.00 81.06 88 PHE A C 1
ATOM 684 O O . PHE A 1 88 ? 9.338 -12.152 -20.959 1.00 81.06 88 PHE A O 1
ATOM 691 N N . ARG A 1 89 ? 7.488 -13.198 -20.255 1.00 71.50 89 ARG A N 1
ATOM 692 C CA . ARG A 1 89 ? 7.951 -14.515 -20.696 1.00 71.50 89 ARG A CA 1
ATOM 693 C C . ARG A 1 89 ? 7.687 -14.621 -22.199 1.00 71.50 89 ARG A C 1
ATOM 695 O O . ARG A 1 89 ? 6.566 -14.921 -22.599 1.00 71.50 89 ARG A O 1
ATOM 702 N N . GLU A 1 90 ? 8.694 -14.312 -23.014 1.00 68.19 90 GLU A N 1
ATOM 703 C CA . GLU A 1 90 ? 8.708 -14.716 -24.425 1.00 68.19 90 GLU A CA 1
ATOM 704 C C . GLU A 1 90 ? 8.651 -16.259 -24.518 1.00 68.19 90 GLU A C 1
ATOM 706 O O . GLU A 1 90 ? 9.110 -16.928 -23.583 1.00 68.19 90 GLU A O 1
ATOM 711 N N . PRO A 1 91 ? 8.025 -16.824 -25.571 1.00 65.75 91 PRO A N 1
ATOM 712 C CA . PRO A 1 91 ? 7.900 -18.273 -25.752 1.00 65.75 91 PRO A CA 1
ATOM 713 C C . PRO A 1 91 ? 9.244 -19.002 -25.868 1.00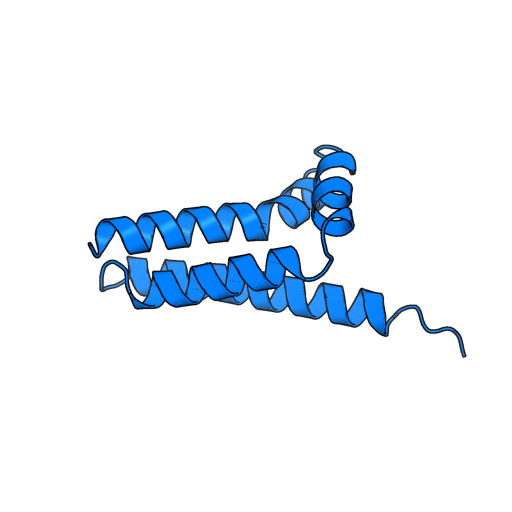 65.75 91 PRO A C 1
ATOM 715 O O . PRO A 1 91 ? 10.203 -18.418 -26.421 1.00 65.75 91 PRO A O 1
#

Secondary structure (DSSP, 8-state):
-HHHHHHHHHHHHHHHHHHHHHHHTTS-HHHHHHHHHH-TTHHHHHHHHHHHHHHHS-TTHHHHHHHHHHHHHHHHHHHHHHHHHHTT---

Sequence (91 aa):
MRKVYSYLSALFFVLAALPFMAALADWSDAIFLFVINISLYLPVLFALLGVVFGFLGIKGNVRIGLILINFSVLCVSLFVIFVAVFGFREP

Organism: NCBI:txid199441